Protein 4MZC (pdb70)

Sequence (106 aa):
EAVKKWVNKKIIEEEENIIIAVFAKKTECCPPYCIIKAISSILKGYNNLNSSHMMHHVENIEKKNPDMANNIQAYLKELTGKKSSVPRRIFINNKKDDVVGGCDDDLVKENDEGKKLKEERLQKLGLVN

GO terms:
  GO:0016209 antioxidant activity (F, IDA)
  GO:0019153 protein-disulfide reductase (glutathione) activity (F, IDA)

Structure (mmCIF, N/CA/C/O backbone):
data_4MZC
#
_entry.id   4MZC
#
_cell.length_a   47.971
_cell.length_b   47.971
_cell.length_c   82.473
_cell.angle_alpha   90.000
_cell.angle_beta   90.000
_cell.angle_gamma   120.000
#
_symmetry.space_group_name_H-M   'P 32 2 1'
#
loop_
_entity.id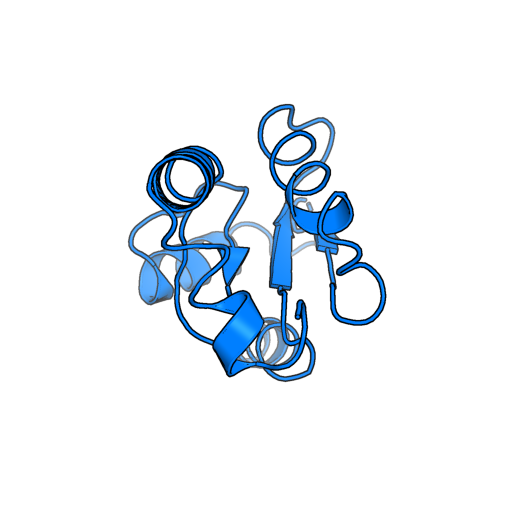
_entity.type
_entity.pdbx_description
1 polymer Glutaredoxin
2 non-polymer '3[N-MORPHOLINO]PROPANE SULFONIC ACID'
3 non-polymer (4S)-2-METHYL-2,4-PENTANEDIOL
4 water water
#
loop_
_atom_site.group_PDB
_atom_site.id
_atom_site.type_symbol
_atom_site.label_atom_id
_atom_site.label_alt_id
_atom_site.label_comp_id
_atom_site.label_asym_id
_atom_site.label_entity_id
_atom_site.label_seq_id
_atom_site.pdbx_PDB_ins_code
_atom_site.Cartn_x
_atom_site.Cartn_y
_atom_site.Cartn_z
_atom_site.occupancy
_atom_site.B_iso_or_equiv
_atom_site.auth_seq_id
_atom_site.auth_comp_id
_atom_site.auth_asym_id
_atom_site.auth_atom_id
_atom_site.pdbx_PDB_model_num
ATOM 1 N N . GLU A 1 6 ? 18.096 -28.648 -3.080 1.00 41.58 6 GLU A N 1
ATOM 2 C CA . GLU A 1 6 ? 19.301 -29.142 -3.730 1.00 26.21 6 GLU A CA 1
ATOM 3 C C . GLU A 1 6 ? 19.392 -28.551 -5.127 1.00 17.62 6 GLU A C 1
ATOM 4 O O . GLU A 1 6 ? 20.361 -27.859 -5.467 1.00 18.28 6 GLU A O 1
ATOM 7 N N . ALA A 1 7 ? 18.347 -28.751 -5.919 1.00 17.23 7 ALA A N 1
ATOM 8 C CA . ALA A 1 7 ? 18.345 -28.268 -7.289 1.00 16.98 7 ALA A CA 1
ATOM 9 C C . ALA A 1 7 ? 18.478 -26.755 -7.348 1.00 14.26 7 ALA A C 1
ATOM 10 O O . ALA A 1 7 ? 19.217 -26.239 -8.183 1.00 13.52 7 ALA A O 1
ATOM 17 N N . VAL A 1 8 ? 17.782 -26.040 -6.471 1.00 12.91 8 VAL A N 1
ATOM 18 C CA . VAL A 1 8 ? 17.854 -24.592 -6.490 1.00 11.37 8 VAL A CA 1
ATOM 19 C C . VAL A 1 8 ? 19.266 -24.124 -6.168 1.00 10.00 8 VAL A C 1
ATOM 20 O O . VAL A 1 8 ? 19.806 -23.253 -6.865 1.00 9.71 8 VAL A O 1
ATOM 33 N N . LYS A 1 9 ? 19.871 -24.665 -5.116 1.00 10.22 9 LYS A N 1
ATOM 34 C CA . LYS A 1 9 ? 21.222 -24.259 -4.763 1.00 10.17 9 LYS A CA 1
ATOM 35 C C . LYS A 1 9 ? 22.176 -24.542 -5.913 1.0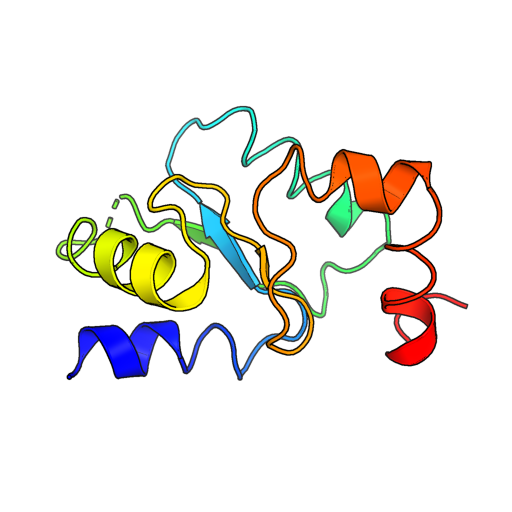0 10.20 9 LYS A C 1
ATOM 36 O O . LYS A 1 9 ? 23.028 -23.712 -6.228 1.00 10.24 9 LYS A O 1
ATOM 55 N N . LYS A 1 10 ? 22.060 -25.713 -6.534 1.00 10.90 10 LYS A N 1
ATOM 56 C CA . LYS A 1 10 ? 22.950 -26.045 -7.634 1.00 11.48 10 LYS A CA 1
ATOM 57 C C . LYS A 1 10 ? 22.818 -25.052 -8.786 1.00 10.99 10 LYS A C 1
ATOM 58 O O . LYS A 1 10 ? 23.816 -24.676 -9.399 1.00 11.79 10 LYS A O 1
ATOM 77 N N . TRP A 1 11 ? 21.593 -24.645 -9.079 1.00 10.90 11 TRP A N 1
ATOM 78 C CA . TRP A 1 11 ? 21.314 -23.732 -10.180 1.00 11.12 11 TRP A CA 1
ATOM 79 C C . TRP A 1 11 ? 21.879 -22.343 -9.892 1.00 9.63 11 TRP A C 1
ATOM 80 O O . TRP A 1 11 ? 22.491 -21.718 -10.758 1.00 10.38 11 TRP A O 1
ATOM 101 N N . VAL A 1 12 ? 21.695 -21.859 -8.668 1.00 8.33 12 VAL A N 1
ATOM 102 C CA . VAL A 1 12 ? 22.270 -20.580 -8.280 1.00 7.78 12 VAL A CA 1
ATOM 103 C C . VAL A 1 12 ? 23.796 -20.661 -8.328 1.00 7.77 12 VAL A C 1
ATOM 104 O O . VAL A 1 12 ? 24.467 -19.758 -8.831 1.00 8.03 12 VAL A O 1
ATOM 117 N N . ASN A 1 13 ? 24.353 -21.746 -7.800 1.00 8.45 13 ASN A N 1
ATOM 118 C CA . ASN A 1 13 ? 25.793 -21.900 -7.791 1.00 8.87 13 ASN A CA 1
ATOM 119 C C . ASN A 1 13 ? 26.362 -21.856 -9.201 1.00 8.93 13 ASN A C 1
ATOM 120 O O . ASN A 1 13 ? 27.401 -21.247 -9.435 1.00 8.98 13 ASN A O 1
ATOM 131 N N A LYS A 1 14 ? 25.712 -22.506 -10.155 0.58 9.75 14 LYS A N 1
ATOM 132 N N B LYS A 1 14 ? 25.690 -22.531 -10.125 0.42 9.44 14 LYS A N 1
ATOM 133 C CA A LYS A 1 14 ? 26.250 -22.525 -11.512 0.58 10.32 14 LYS A CA 1
ATOM 134 C CA B LYS A 1 14 ? 26.130 -22.554 -11.511 0.42 10.50 14 LYS A CA 1
ATOM 135 C C A LYS A 1 14 ? 26.259 -21.131 -12.142 0.58 9.55 14 LYS A C 1
ATOM 136 C C B LYS A 1 14 ? 26.308 -21.125 -12.000 0.42 9.18 14 LYS A C 1
ATOM 137 O O A LYS A 1 14 ? 27.134 -20.808 -12.945 0.58 9.34 14 LYS A O 1
ATOM 138 O O B LYS A 1 14 ? 27.357 -20.775 -12.541 0.42 8.01 14 LYS A O 1
ATOM 175 N N . ILE A 1 15 ? 25.286 -20.299 -11.800 1.00 8.35 15 ILE A N 1
ATOM 176 C CA . ILE A 1 15 ? 25.307 -18.930 -12.286 1.00 8.25 15 ILE A CA 1
ATOM 177 C C . ILE A 1 15 ? 26.498 -18.171 -11.701 1.00 7.74 15 ILE A C 1
ATOM 178 O O . ILE A 1 15 ? 27.200 -17.446 -12.403 1.00 8.65 15 ILE A O 1
ATOM 195 N N . ILE A 1 16 ? 26.725 -18.324 -10.407 1.00 7.45 16 ILE A N 1
ATOM 196 C CA . ILE A 1 16 ? 27.809 -17.617 -9.743 1.00 7.45 16 ILE A CA 1
ATOM 197 C C . ILE A 1 16 ? 29.175 -18.124 -10.218 1.00 8.07 16 ILE A C 1
ATOM 198 O O . ILE A 1 16 ? 30.127 -17.347 -10.346 1.00 8.75 16 ILE A O 1
ATOM 214 N N A GLU A 1 17 ? 29.242 -19.408 -10.588 0.46 8.35 17 GLU A N 1
ATOM 215 N N B GLU A 1 17 ? 29.298 -19.433 -10.357 0.54 8.61 17 GLU A N 1
ATOM 216 C CA A GLU A 1 17 ? 30.497 -20.033 -11.033 0.46 8.70 17 GLU A CA 1
ATOM 217 C CA B GLU A 1 17 ? 30.602 -20.020 -10.560 0.54 8.88 17 GLU A CA 1
ATOM 218 C C A GLU A 1 17 ? 30.824 -19.826 -12.514 0.46 7.89 17 GLU A C 1
ATOM 219 C C B GLU A 1 17 ? 30.971 -20.013 -12.035 0.54 9.64 17 GLU A C 1
ATOM 220 O O A GLU A 1 17 ? 32.003 -19.668 -12.867 0.46 10.98 17 GLU A O 1
ATOM 221 O O B GLU A 1 17 ? 32.124 -20.197 -12.381 0.54 12.20 17 GLU A O 1
ATOM 244 N N A GLU A 1 18 ? 29.822 -19.844 -13.383 0.46 6.95 18 GLU A N 1
ATOM 245 N N B GLU A 1 18 ? 30.012 -19.809 -12.925 0.54 7.95 18 GLU A N 1
ATOM 246 C CA A GLU A 1 18 ? 30.096 -19.717 -14.803 0.46 8.83 18 GLU A CA 1
ATOM 247 C CA B GLU A 1 18 ? 30.325 -19.843 -14.356 0.54 9.12 18 GLU A CA 1
ATOM 248 C C A GLU A 1 18 ? 30.477 -18.303 -15.132 0.46 9.60 18 GLU A C 1
ATOM 249 C C B GLU A 1 18 ? 30.384 -18.439 -15.041 0.54 10.20 18 GLU A C 1
ATOM 250 O O A GLU A 1 18 ? 31.125 -18.046 -16.144 0.46 9.90 18 GLU A O 1
ATOM 251 O O B GLU A 1 18 ? 30.721 -18.350 -16.231 0.54 11.90 18 GLU A O 1
ATOM 274 N N . ASN A 1 19 ? 30.081 -17.376 -14.279 1.00 8.74 19 ASN A N 1
ATOM 275 C CA . ASN A 1 19 ? 30.127 -15.979 -14.689 1.00 8.60 19 ASN A CA 1
ATOM 276 C C . ASN A 1 19 ? 30.911 -15.159 -13.700 1.00 8.61 19 ASN A C 1
ATOM 277 O O . ASN A 1 19 ? 30.554 -15.119 -12.520 1.00 11.16 19 ASN A O 1
ATOM 289 N N . ILE A 1 20 ? 31.969 -14.488 -14.138 1.00 6.65 20 ILE A N 1
ATOM 290 C CA . ILE A 1 20 ? 32.761 -13.741 -13.179 1.00 6.63 20 ILE A CA 1
ATOM 291 C C . ILE A 1 20 ? 31.878 -12.718 -12.451 1.00 6.57 20 ILE A C 1
ATOM 292 O O . ILE A 1 20 ? 31.972 -12.572 -11.238 1.00 7.82 20 ILE A O 1
ATOM 308 N N . ILE A 1 21 ? 31.050 -11.993 -13.192 1.00 6.43 21 ILE A N 1
ATOM 309 C CA A ILE A 1 21 ? 30.148 -10.996 -12.625 0.53 6.98 21 ILE A CA 1
ATOM 310 C CA B ILE A 1 21 ? 30.140 -11.070 -12.554 0.47 7.34 21 ILE A CA 1
ATOM 311 C C . ILE A 1 21 ? 28.738 -11.604 -12.677 1.00 6.52 21 ILE A C 1
ATOM 312 O O . ILE A 1 21 ? 28.212 -11.811 -13.767 1.00 7.99 21 ILE A O 1
ATOM 343 N N . ALA A 1 22 ? 28.140 -11.891 -11.520 1.00 6.24 22 ALA A N 1
ATOM 344 C CA . ALA A 1 22 ? 26.807 -12.490 -11.461 1.00 6.33 22 ALA A CA 1
ATOM 345 C C . ALA A 1 22 ? 25.894 -11.559 -10.689 1.00 5.63 22 ALA A C 1
ATOM 346 O O . ALA A 1 22 ? 26.197 -11.199 -9.551 1.00 6.38 22 ALA A O 1
ATOM 353 N N . VAL A 1 23 ? 24.784 -11.175 -11.318 1.00 5.52 23 VAL A N 1
ATOM 354 C CA . VAL A 1 23 ? 23.815 -10.290 -10.711 1.00 5.33 23 VAL A CA 1
ATOM 355 C C . VAL A 1 23 ? 22.463 -10.971 -10.723 1.00 5.15 23 VAL A C 1
ATOM 356 O O . VAL A 1 23 ? 21.963 -11.349 -11.773 1.00 6.74 23 VAL A O 1
ATOM 369 N N . PHE A 1 24 ? 21.863 -11.102 -9.547 1.00 4.75 24 PHE A N 1
ATOM 370 C CA . PHE A 1 24 ? 20.501 -11.581 -9.395 1.00 4.80 24 PHE A CA 1
ATOM 371 C C . PHE A 1 24 ? 19.609 -10.362 -9.236 1.00 5.01 24 PHE A C 1
ATOM 372 O O . PHE A 1 24 ? 19.879 -9.497 -8.398 1.00 5.89 24 PHE A O 1
ATOM 389 N N . ALA A 1 25 ? 18.564 -10.293 -10.058 1.00 5.24 25 ALA A N 1
ATOM 390 C CA . ALA A 1 25 ? 17.746 -9.105 -10.217 1.00 5.58 25 ALA A CA 1
ATOM 391 C C . ALA A 1 25 ? 16.264 -9.486 -10.244 1.00 6.24 25 ALA A C 1
ATOM 392 O O . ALA A 1 25 ? 15.909 -10.658 -10.208 1.00 6.58 25 ALA A O 1
ATOM 399 N N A LYS A 1 26 ? 15.403 -8.484 -10.336 0.49 7.75 26 LYS A N 1
ATOM 400 N N B LYS A 1 26 ? 15.395 -8.478 -10.258 0.51 7.70 26 LYS A N 1
ATOM 401 C CA A LYS A 1 26 ? 13.983 -8.734 -10.552 0.49 8.64 26 LYS A CA 1
ATOM 402 C CA B LYS A 1 26 ? 13.956 -8.697 -10.445 0.51 8.16 26 LYS A CA 1
ATOM 403 C C A LYS A 1 26 ? 13.440 -7.697 -11.494 0.49 8.33 26 LYS A C 1
ATOM 404 C C B LYS A 1 26 ? 13.462 -7.771 -11.549 0.51 8.15 26 LYS A C 1
ATOM 405 O O A LYS A 1 26 ? 14.145 -6.779 -11.885 0.49 9.89 26 LYS A O 1
ATOM 406 O O B LYS A 1 26 ? 14.233 -7.018 -12.133 0.51 9.85 26 LYS A O 1
ATOM 443 N N . THR A 1 27 ? 12.184 -7.851 -11.864 1.00 9.42 27 THR A N 1
ATOM 444 C CA . THR A 1 27 ? 11.581 -7.034 -12.887 1.00 9.92 27 THR A CA 1
ATOM 445 C C . THR A 1 27 ? 11.422 -5.602 -12.357 1.00 10.00 27 THR A C 1
ATOM 446 O O . THR A 1 27 ? 11.043 -5.399 -11.214 1.00 11.61 27 THR A O 1
ATOM 458 N N . GLU A 1 28 ? 11.690 -4.627 -13.202 1.00 12.27 28 GLU A N 1
ATOM 459 C CA . GLU A 1 28 ? 11.351 -3.234 -12.859 1.00 12.97 28 GLU A CA 1
ATOM 460 C C . GLU A 1 28 ? 11.898 -2.801 -11.482 1.00 10.92 28 GLU A C 1
ATOM 461 O O . GLU A 1 28 ? 11.176 -2.317 -10.619 1.00 12.61 28 GLU A O 1
ATOM 473 N N A CYS A 1 29 ? 13.201 -2.884 -11.307 0.64 10.44 29 CYS A N 1
ATOM 474 N N B CYS A 1 29 ? 13.139 -3.181 -11.193 0.36 10.15 29 CYS A N 1
ATOM 475 C CA A CYS A 1 29 ? 13.934 -2.754 -10.062 0.64 10.07 29 CYS A CA 1
ATOM 476 C CA B CYS A 1 29 ? 13.833 -2.692 -10.009 0.36 9.43 29 CYS A CA 1
ATOM 477 C C A CYS A 1 29 ? 14.988 -1.713 -10.302 0.64 8.30 29 CYS A C 1
ATOM 478 C C B CYS A 1 29 ? 14.880 -1.651 -10.388 0.36 7.35 29 CYS A C 1
ATOM 479 O O A CYS A 1 29 ? 16.005 -2.009 -10.882 0.64 8.50 29 CYS A O 1
ATOM 480 O O B CYS A 1 29 ? 15.805 -1.936 -11.148 0.36 7.01 29 CYS A O 1
ATOM 493 N N A PRO A 1 30 ? 14.728 -0.444 -9.853 0.64 7.43 30 PRO A N 1
ATOM 494 N N B PRO A 1 30 ? 14.781 -0.454 -9.902 0.36 7.86 30 PRO A N 1
ATOM 495 C CA A PRO A 1 30 ? 15.665 0.649 -10.137 0.64 7.80 30 PRO A CA 1
ATOM 496 C CA B PRO A 1 30 ? 15.753 0.567 -10.307 0.36 7.10 30 PRO A CA 1
ATOM 497 C C A PRO A 1 30 ? 17.092 0.364 -9.677 0.64 6.3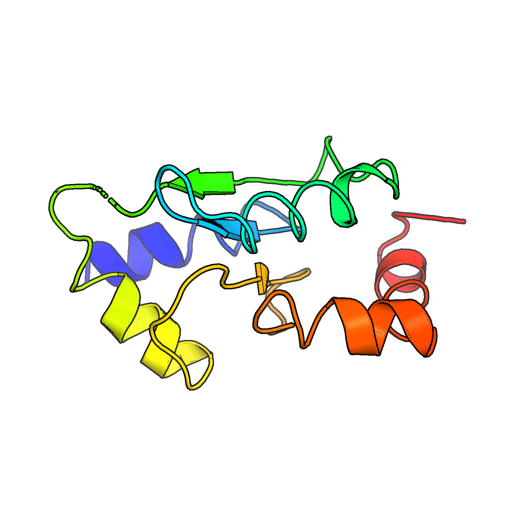1 30 PRO A C 1
ATOM 498 C C B PRO A 1 30 ? 17.136 0.382 -9.681 0.36 6.33 30 PRO A C 1
ATOM 499 O O A PRO A 1 30 ? 18.048 0.666 -10.390 0.64 6.54 30 PRO A O 1
ATOM 500 O O B PRO A 1 30 ? 18.112 0.789 -10.307 0.36 6.80 30 PRO A O 1
ATOM 521 N N . TYR A 1 31 ? 17.256 -0.196 -8.488 1.00 5.90 31 TYR A N 1
ATOM 522 C CA . TYR A 1 31 ? 18.602 -0.439 -7.981 1.00 5.68 31 TYR A CA 1
ATOM 523 C C . TYR A 1 31 ? 19.284 -1.588 -8.718 1.00 5.51 31 TYR A C 1
ATOM 524 O O . TYR A 1 31 ? 20.511 -1.595 -8.835 1.00 5.93 31 TYR A O 1
ATOM 543 N N . CYS A 1 32 ? 18.513 -2.552 -9.221 1.00 5.71 32 CYS A N 1
ATOM 544 C CA . CYS A 1 32 ? 19.087 -3.559 -10.108 1.00 6.01 32 CYS A CA 1
ATOM 545 C C . CYS A 1 32 ? 19.628 -2.892 -11.368 1.00 5.85 32 CYS A C 1
ATOM 546 O O . CYS A 1 32 ? 20.742 -3.158 -11.798 1.00 6.44 32 CYS A O 1
ATOM 553 N N . ILE A 1 33 ? 18.793 -2.047 -11.976 1.00 6.21 33 ILE A N 1
ATOM 554 C CA A ILE A 1 33 ? 19.162 -1.388 -13.214 0.64 6.57 33 ILE A CA 1
ATOM 555 C CA B ILE A 1 33 ? 19.136 -1.324 -13.198 0.36 6.51 33 ILE A CA 1
ATOM 556 C C . ILE A 1 33 ? 20.408 -0.510 -12.995 1.00 6.29 33 ILE A C 1
ATOM 557 O O . ILE A 1 33 ? 21.332 -0.537 -13.807 1.00 7.03 33 ILE A O 1
ATOM 588 N N . LYS A 1 34 ? 20.444 0.235 -11.897 1.00 5.85 34 LYS A N 1
ATOM 589 C CA . LYS A 1 34 ? 21.591 1.077 -11.601 1.00 5.88 34 LYS A CA 1
ATOM 590 C C . LYS A 1 34 ? 22.851 0.230 -11.445 1.00 5.68 34 LYS A C 1
ATOM 591 O O . LYS A 1 34 ? 23.895 0.556 -11.997 1.00 6.13 34 LYS A O 1
ATOM 610 N N . ALA A 1 35 ? 22.769 -0.853 -10.677 1.00 5.54 35 ALA A N 1
ATOM 611 C CA . ALA A 1 35 ? 23.947 -1.679 -10.445 1.00 5.78 35 ALA A CA 1
ATOM 612 C C . ALA A 1 35 ? 24.470 -2.262 -11.756 1.00 5.72 35 ALA A C 1
ATOM 613 O O . ALA A 1 35 ? 25.676 -2.272 -12.009 1.00 6.30 35 ALA A O 1
ATOM 620 N N . ILE A 1 36 ? 23.557 -2.773 -12.575 1.00 6.08 36 ILE A N 1
ATOM 621 C CA . ILE A 1 36 ? 23.938 -3.369 -13.839 1.00 6.46 36 ILE A CA 1
ATOM 622 C C . ILE A 1 36 ? 24.588 -2.325 -14.733 1.00 6.58 36 ILE A C 1
ATOM 623 O O . ILE A 1 36 ? 25.594 -2.604 -15.397 1.00 7.19 36 ILE A O 1
ATOM 639 N N . SER A 1 37 ? 24.043 -1.113 -14.735 1.00 6.52 37 SER A N 1
ATOM 640 C CA A SER A 1 37 ? 24.619 -0.079 -15.559 0.46 6.84 37 SER A CA 1
ATOM 641 C CA B SER A 1 37 ? 24.574 -0.008 -15.533 0.54 6.91 37 SER A CA 1
ATOM 642 C C . SER A 1 37 ? 25.988 0.359 -15.084 1.00 6.67 37 SER A C 1
ATOM 643 O O . SER A 1 37 ? 26.869 0.612 -15.906 1.00 7.25 37 SER A O 1
ATOM 658 N N . ILE A 1 38 ? 26.210 0.425 -13.780 1.00 6.31 38 ILE A N 1
ATOM 659 C CA . ILE A 1 38 ? 27.537 0.728 -13.267 1.00 6.61 38 ILE A CA 1
ATOM 660 C C . ILE A 1 38 ? 28.530 -0.330 -13.750 1.00 6.70 38 ILE A C 1
ATOM 661 O O . ILE A 1 38 ? 29.630 -0.019 -14.203 1.00 7.64 38 ILE A O 1
ATOM 677 N N . LEU A 1 39 ? 28.152 -1.603 -13.631 1.00 6.39 39 LEU A N 1
ATOM 678 C CA . LEU A 1 39 ? 29.035 -2.683 -14.034 1.00 6.67 39 LEU A CA 1
ATOM 679 C C . LEU A 1 39 ? 29.307 -2.663 -15.540 1.00 6.87 39 LEU A C 1
ATOM 680 O O . LEU A 1 39 ? 30.449 -2.829 -15.982 1.00 7.46 39 LEU A O 1
ATOM 696 N N . LYS A 1 40 ? 28.270 -2.435 -16.341 1.00 7.32 40 LYS A N 1
ATOM 697 C CA . LYS A 1 40 ? 28.481 -2.330 -17.771 1.00 8.31 40 LYS A CA 1
ATOM 698 C C . LYS A 1 40 ? 29.361 -1.129 -18.120 1.00 9.23 40 LYS A C 1
ATOM 699 O O . LYS A 1 40 ? 30.055 -1.144 -19.138 1.00 10.48 40 LYS A O 1
ATOM 718 N N . GLY A 1 41 ? 29.357 -0.096 -17.282 1.00 8.96 41 GLY A N 1
ATOM 719 C CA . GLY A 1 41 ? 30.209 1.061 -17.479 1.00 10.55 41 GLY A CA 1
ATOM 720 C C . GLY A 1 41 ? 31.688 0.744 -17.400 1.00 10.95 41 GLY A C 1
ATOM 721 O O . GLY A 1 41 ? 32.513 1.485 -17.931 1.00 15.25 41 GLY A O 1
ATOM 725 N N . TYR A 1 42 ? 32.028 -0.348 -16.734 1.00 9.18 42 TYR A N 1
ATOM 726 C CA . TYR A 1 42 ? 33.387 -0.853 -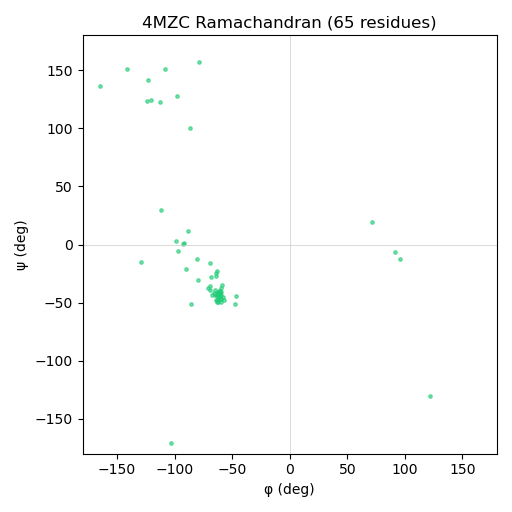16.707 1.00 9.20 42 TYR A CA 1
ATOM 727 C C . TYR A 1 42 ? 33.658 -1.816 -17.868 1.00 10.01 42 TYR A C 1
ATOM 728 O O . TYR A 1 42 ? 34.685 -2.490 -17.884 1.00 11.52 42 TYR A O 1
ATOM 746 N N . ASN A 1 43 ? 32.745 -1.868 -18.836 1.00 9.74 43 ASN A N 1
ATOM 747 C CA A ASN A 1 43 ? 32.892 -2.723 -20.012 0.44 11.27 43 ASN A CA 1
ATOM 748 C CA B ASN A 1 43 ? 32.879 -2.727 -20.017 0.56 11.28 43 ASN A CA 1
ATOM 749 C C . ASN A 1 43 ? 32.975 -4.198 -19.621 1.00 10.58 43 ASN A C 1
ATOM 750 O O . ASN A 1 43 ? 33.720 -4.968 -20.214 1.00 13.10 43 ASN A O 1
ATOM 771 N N . LEU A 1 44 ? 32.169 -4.579 -18.633 1.00 8.72 44 LEU A N 1
ATOM 772 C CA . LEU A 1 44 ? 32.183 -5.934 -18.094 1.00 8.41 44 LEU A CA 1
ATOM 773 C C . LEU A 1 44 ? 31.191 -6.868 -18.772 1.00 8.89 44 LEU A C 1
ATOM 774 O O . LEU A 1 44 ? 31.098 -8.022 -18.379 1.00 9.01 44 LEU A O 1
ATOM 790 N N . ASN A 1 45 ? 30.456 -6.379 -19.765 1.00 9.74 45 ASN A N 1
ATOM 791 C CA . ASN A 1 45 ? 29.381 -7.133 -20.367 1.00 10.69 45 ASN A CA 1
ATOM 792 C C . ASN A 1 45 ? 29.763 -8.579 -20.696 1.00 9.72 45 ASN A C 1
ATOM 793 O O . ASN A 1 45 ? 28.982 -9.505 -20.448 1.00 10.39 45 ASN A O 1
ATOM 804 N N . SER A 1 46 ? 30.950 -8.766 -21.276 1.00 9.19 46 SER A N 1
ATOM 805 C CA A SER A 1 46 ? 31.352 -10.083 -21.734 0.60 9.79 46 SER A CA 1
ATOM 806 C CA B SER A 1 46 ? 31.440 -10.072 -21.723 0.40 9.32 46 SER A CA 1
ATOM 807 C C . SER A 1 46 ? 31.481 -11.108 -20.614 1.00 8.02 46 SER A C 1
ATOM 808 O O . SER A 1 46 ? 31.446 -12.302 -20.886 1.00 9.45 46 SER A O 1
ATOM 823 N N . HIS A 1 47 ? 31.618 -10.635 -19.379 1.00 6.92 47 HIS A N 1
ATOM 824 C CA . HIS A 1 47 ? 31.788 -11.495 -18.220 1.00 6.89 47 HIS A CA 1
ATOM 825 C C . HIS A 1 47 ? 30.672 -11.351 -17.208 1.00 6.68 47 HIS A C 1
ATOM 826 O O . HIS A 1 47 ? 30.841 -11.726 -16.059 1.00 8.04 47 HIS A O 1
ATOM 841 N N A MET A 1 48 ? 29.539 -10.777 -17.635 0.54 6.95 48 MET A N 1
ATOM 842 N N B MET A 1 48 ? 29.532 -10.874 -17.668 0.46 7.20 48 MET A N 1
ATOM 843 C CA A MET A 1 48 ? 28.348 -10.605 -16.794 0.54 6.69 48 MET A CA 1
ATOM 844 C CA B MET A 1 48 ? 28.451 -10.563 -16.783 0.46 7.98 48 MET A CA 1
ATOM 845 C C A MET A 1 48 ? 27.229 -11.564 -17.152 0.54 6.24 48 MET A C 1
ATOM 846 C C B MET A 1 48 ? 27.195 -11.313 -17.171 0.46 7.77 48 MET A C 1
ATOM 847 O O A MET A 1 48 ? 26.994 -11.883 -18.317 0.54 7.18 48 MET A O 1
ATOM 848 O O B MET A 1 48 ? 26.810 -11.380 -18.343 0.46 8.29 48 MET A O 1
ATOM 875 N N A HIS A 1 49 ? 26.504 -11.971 -16.115 0.54 6.89 49 HIS A N 1
ATOM 876 N N B HIS A 1 49 ? 26.555 -11.885 -16.161 0.46 7.34 49 HIS A N 1
ATOM 877 C CA A HIS A 1 49 ? 25.248 -12.683 -16.246 0.54 6.83 49 HIS A CA 1
ATOM 878 C CA B HIS A 1 49 ? 25.251 -12.468 -16.333 0.46 7.47 49 HIS A CA 1
ATOM 879 C C A HIS A 1 49 ? 24.232 -12.061 -15.299 0.54 6.21 49 HIS A C 1
ATOM 880 C C B HIS A 1 49 ? 24.294 -11.853 -15.336 0.46 6.26 49 HIS A C 1
ATOM 881 O O A HIS A 1 49 ? 24.490 -12.055 -14.097 0.54 6.25 49 HIS A O 1
ATOM 882 O O B HIS A 1 49 ? 24.634 -11.627 -14.172 0.46 6.25 49 HIS A O 1
ATOM 911 N N . VAL A 1 50 ? 23.109 -11.570 -15.839 1.00 6.18 50 VAL A N 1
ATOM 912 C CA . VAL A 1 50 ? 22.012 -11.050 -15.042 1.00 5.83 50 VAL A CA 1
ATOM 913 C C . VAL A 1 50 ? 20.878 -12.068 -15.088 1.00 6.01 50 VAL A C 1
ATOM 914 O O . VAL A 1 50 ? 20.415 -12.438 -16.172 1.00 7.65 50 VAL A O 1
ATOM 928 N N . GLU A 1 51 ? 20.452 -12.519 -13.920 1.00 6.09 51 GLU A N 1
ATOM 929 C CA . GLU A 1 51 ? 19.361 -13.475 -13.795 1.00 6.24 51 GLU A CA 1
ATOM 930 C C . GLU A 1 51 ? 18.178 -12.790 -13.142 1.00 6.01 51 GLU A C 1
ATOM 931 O O . GLU A 1 51 ? 18.294 -12.315 -12.016 1.00 6.54 51 GLU A O 1
ATOM 943 N N . ASN A 1 52 ? 17.027 -12.783 -13.821 1.00 6.37 52 ASN A N 1
ATOM 944 C CA . ASN A 1 52 ? 15.806 -12.249 -13.247 1.00 6.59 52 ASN A CA 1
ATOM 945 C C . ASN A 1 52 ? 15.118 -13.349 -12.443 1.00 6.25 52 ASN A C 1
ATOM 946 O O . ASN A 1 52 ? 14.500 -14.249 -13.006 1.00 7.59 52 ASN A O 1
ATOM 957 N N . ILE A 1 53 ? 15.297 -13.304 -11.130 1.00 5.73 53 ILE A N 1
ATOM 958 C CA . ILE A 1 53 ? 14.786 -14.344 -10.256 1.00 5.91 53 ILE A CA 1
ATOM 959 C C . ILE A 1 53 ? 13.3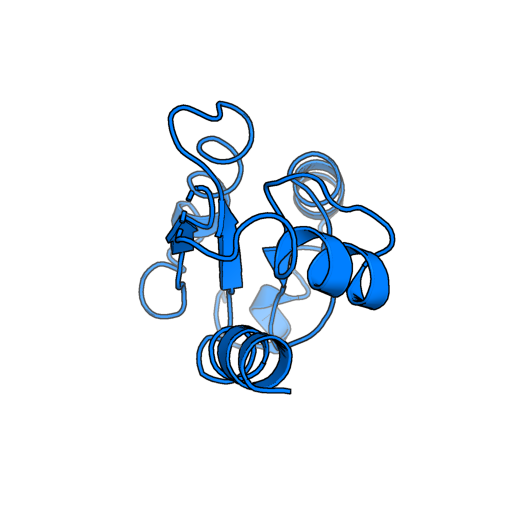09 -14.198 -9.922 1.00 6.16 53 ILE A C 1
ATOM 960 O O . ILE A 1 53 ? 12.717 -15.123 -9.371 1.00 6.70 53 ILE A O 1
ATOM 976 N N . GLU A 1 54 ? 12.714 -13.050 -10.234 1.00 6.62 54 GLU A N 1
ATOM 977 C CA . GLU A 1 54 ? 11.277 -12.902 -10.090 1.00 7.78 54 GLU A CA 1
ATOM 978 C C . GLU A 1 54 ? 10.548 -13.720 -11.146 1.00 7.94 54 GLU A C 1
ATOM 979 O O . GLU A 1 54 ? 9.489 -14.286 -10.879 1.00 9.74 54 GLU A O 1
ATOM 991 N N . LYS A 1 55 ? 11.106 -13.760 -12.349 0.79 6.98 55 LYS A N 1
ATOM 992 C CA B LYS A 1 55 ? 10.599 -14.584 -13.453 0.48 10.29 55 LYS A CA 1
ATOM 993 C CA C LYS A 1 55 ? 10.520 -14.561 -13.396 0.52 10.64 55 LYS A CA 1
ATOM 994 C C . LYS A 1 55 ? 11.101 -15.987 -13.280 0.85 8.07 55 LYS A C 1
ATOM 995 O O . LYS A 1 55 ? 11.906 -16.450 -14.079 0.79 8.56 55 LYS A O 1
ATOM 1032 N N . ASN A 1 56 ? 10.648 -16.656 -12.225 1.00 7.53 56 ASN A N 1
ATOM 1033 C CA . ASN A 1 56 ? 11.148 -17.960 -11.850 1.00 7.48 56 ASN A CA 1
ATOM 1034 C C . ASN A 1 56 ? 10.150 -18.553 -10.865 1.00 7.62 56 ASN A C 1
ATOM 1035 O O . ASN A 1 56 ? 9.741 -17.863 -9.935 1.00 9.27 56 ASN A O 1
ATOM 1046 N N . PRO A 1 57 ? 9.793 -19.835 -10.993 1.00 8.22 57 PRO A N 1
ATOM 1047 C CA . PRO A 1 57 ? 8.823 -20.403 -10.035 1.00 8.63 57 PRO A CA 1
ATOM 1048 C C . PRO A 1 57 ? 9.394 -20.540 -8.640 1.00 8.10 57 PRO A C 1
ATOM 1049 O O . PRO A 1 57 ? 8.630 -20.707 -7.684 1.00 11.30 57 PRO A O 1
ATOM 1060 N N . ASP A 1 58 ? 10.707 -20.468 -8.515 1.00 7.16 58 ASP A N 1
ATOM 1061 C CA . ASP A 1 58 ? 11.375 -20.716 -7.244 1.00 7.65 58 ASP A CA 1
ATOM 1062 C C . ASP A 1 58 ? 11.996 -19.453 -6.668 1.00 6.46 58 ASP A C 1
ATOM 1063 O O . ASP A 1 58 ? 12.965 -19.526 -5.931 1.00 6.16 58 ASP A O 1
ATOM 1072 N N . MET A 1 59 ? 11.417 -18.293 -6.953 1.00 6.94 59 MET A N 1
ATOM 1073 C CA . MET A 1 59 ? 11.948 -17.032 -6.456 1.00 6.10 59 MET A CA 1
ATOM 1074 C C . MET A 1 59 ? 12.268 -17.074 -4.969 1.00 5.80 59 MET A C 1
ATOM 1075 O O . MET A 1 59 ? 13.352 -16.668 -4.564 1.00 5.77 59 MET A O 1
ATOM 1089 N N . ALA A 1 60 ? 11.330 -17.508 -4.131 1.00 6.33 60 ALA A N 1
ATOM 1090 C CA . ALA A 1 60 ? 11.564 -17.468 -2.696 1.00 6.28 60 ALA A CA 1
ATOM 1091 C C . ALA A 1 60 ? 12.725 -18.350 -2.297 1.00 5.61 60 ALA A C 1
ATOM 1092 O O . ALA A 1 60 ? 13.503 -18.006 -1.402 1.00 6.03 60 ALA A O 1
ATOM 1099 N N A ASN A 1 61 ? 12.850 -19.527 -2.902 0.53 5.70 61 ASN A N 1
ATOM 1100 N N B ASN A 1 61 ? 12.800 -19.531 -2.903 0.47 5.70 61 ASN A N 1
ATOM 1101 C CA A ASN A 1 61 ? 13.963 -20.422 -2.609 0.53 5.63 61 ASN A CA 1
ATOM 1102 C CA B ASN A 1 61 ? 13.915 -20.441 -2.667 0.47 5.75 61 ASN A CA 1
ATOM 1103 C C A ASN A 1 61 ? 15.297 -19.810 -3.017 0.53 5.10 61 ASN A C 1
ATOM 1104 C C B ASN A 1 61 ? 15.250 -19.790 -3.008 0.47 5.10 61 ASN A C 1
ATOM 1105 O O A ASN A 1 61 ? 16.299 -19.960 -2.318 0.53 5.69 61 ASN A O 1
ATOM 1106 O O B ASN A 1 61 ? 16.192 -19.833 -2.216 0.47 5.69 61 ASN A O 1
ATOM 1127 N N . ILE A 1 62 ? 15.314 -19.158 -4.175 1.00 5.14 62 ILE A N 1
ATOM 1128 C CA . ILE A 1 62 ? 16.508 -18.450 -4.601 1.00 5.37 62 ILE A CA 1
ATOM 1129 C C . ILE A 1 62 ? 16.843 -17.335 -3.659 1.00 5.25 62 ILE A C 1
ATOM 1130 O O . ILE A 1 62 ? 18.001 -17.193 -3.274 1.00 5.64 62 ILE A O 1
ATOM 1146 N N . GLN A 1 63 ? 15.878 -16.501 -3.265 1.00 5.13 63 GLN A N 1
ATOM 1147 C CA . GLN A 1 63 ? 16.132 -15.408 -2.328 1.00 5.58 63 GLN A CA 1
ATOM 1148 C C . GLN A 1 63 ? 16.642 -15.923 -0.997 1.00 5.34 63 GLN A C 1
ATOM 1149 O O . GLN A 1 63 ? 17.546 -15.332 -0.404 1.00 5.54 63 GLN A O 1
ATOM 1163 N N . ALA A 1 64 ? 16.058 -17.003 -0.495 1.00 5.42 64 ALA A N 1
ATOM 1164 C CA . ALA A 1 64 ? 16.507 -17.554 0.773 1.00 5.62 64 ALA A CA 1
ATOM 1165 C C . ALA A 1 64 ? 17.955 -18.018 0.664 1.00 5.49 64 ALA A C 1
ATOM 1166 O O . ALA A 1 64 ? 18.751 -17.797 1.575 1.00 6.15 64 ALA A O 1
ATOM 1173 N N . TYR A 1 65 ? 18.306 -18.664 -0.444 1.00 5.50 65 TYR A N 1
ATOM 1174 C CA . TYR A 1 65 ? 19.682 -19.100 -0.617 1.00 5.65 65 TYR A CA 1
ATOM 1175 C C . TYR A 1 65 ? 20.623 -17.902 -0.740 1.00 5.64 65 TYR A C 1
ATOM 1176 O O . TYR A 1 65 ? 21.711 -17.885 -0.154 1.00 6.04 65 TYR A O 1
ATOM 1194 N N . LEU A 1 66 ? 20.216 -16.884 -1.486 1.00 5.44 66 LEU A N 1
ATOM 1195 C CA . LEU A 1 66 ? 21.032 -15.680 -1.578 1.00 5.67 66 LEU A CA 1
ATOM 1196 C C . LEU A 1 66 ? 21.239 -15.064 -0.199 1.00 5.81 66 LEU A C 1
ATOM 1197 O O . LEU A 1 66 ? 22.317 -14.530 0.071 1.00 6.41 66 LEU A O 1
ATOM 1213 N N . LYS A 1 67 ? 20.249 -15.143 0.682 1.00 5.78 67 LYS A N 1
ATOM 1214 C CA . LYS A 1 67 ? 20.427 -14.646 2.032 1.00 6.23 67 LYS A CA 1
ATOM 1215 C C . LYS A 1 67 ? 21.403 -15.525 2.818 1.00 6.24 67 LYS A C 1
ATOM 1216 O O . LYS A 1 67 ? 22.226 -15.017 3.578 1.00 7.24 67 LYS A O 1
ATOM 1235 N N . GLU A 1 68 ? 21.341 -16.838 2.637 1.00 6.31 68 GLU A N 1
ATOM 1236 C CA . GLU A 1 68 ? 22.324 -17.712 3.269 1.00 6.69 68 GLU A CA 1
ATOM 1237 C C . GLU A 1 68 ? 23.740 -17.355 2.814 1.00 7.28 68 GLU A C 1
ATOM 1238 O O . GLU A 1 68 ? 24.679 -17.428 3.597 1.00 9.01 68 GLU A O 1
ATOM 1250 N N . LEU A 1 69 ? 23.902 -16.996 1.548 1.00 6.75 69 LEU A N 1
ATOM 1251 C CA . LEU A 1 69 ? 25.223 -16.690 1.002 1.00 7.43 69 LEU A CA 1
ATOM 1252 C C . LEU A 1 69 ? 25.716 -15.293 1.353 1.00 8.08 69 LEU A C 1
ATOM 1253 O O . LEU A 1 69 ? 26.917 -15.074 1.423 1.00 9.98 69 LEU A O 1
ATOM 1269 N N . THR A 1 70 ? 24.806 -14.339 1.511 1.00 7.50 70 THR A N 1
ATOM 1270 C CA . THR A 1 70 ? 25.181 -12.934 1.530 1.00 7.84 70 THR A CA 1
ATOM 1271 C C . THR A 1 70 ? 24.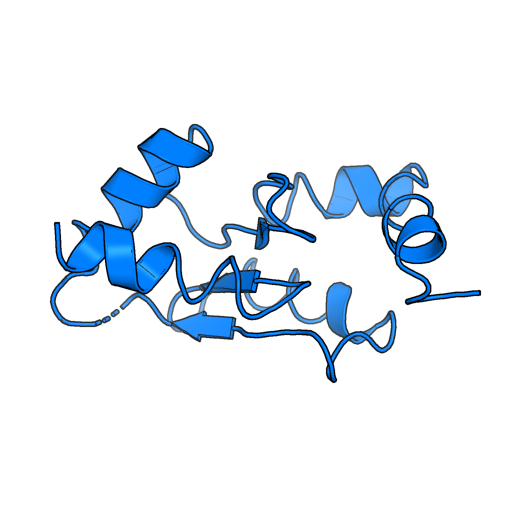663 -12.121 2.704 1.00 8.72 70 THR A C 1
ATOM 1272 O O . THR A 1 70 ? 25.113 -10.997 2.900 1.00 10.06 70 THR A O 1
ATOM 1283 N N . GLY A 1 71 ? 23.687 -12.642 3.435 1.00 8.37 71 GLY A N 1
ATOM 1284 C CA . GLY A 1 71 ? 23.067 -11.918 4.522 1.00 9.15 71 GLY A CA 1
ATOM 1285 C C . GLY A 1 71 ? 21.780 -11.176 4.190 1.00 8.39 71 GLY A C 1
ATOM 1286 O O . GLY A 1 71 ? 21.092 -10.741 5.109 1.00 9.74 71 GLY A O 1
ATOM 1290 N N . LYS A 1 72 ? 21.439 -11.030 2.912 1.00 7.53 72 LYS A N 1
ATOM 1291 C CA A LYS A 1 72 ? 20.204 -10.364 2.514 0.50 7.13 72 LYS A CA 1
ATOM 1292 C CA B LYS A 1 72 ? 20.201 -10.374 2.528 0.50 7.19 72 LYS A CA 1
ATOM 1293 C C . LYS A 1 72 ? 19.510 -11.177 1.442 1.00 6.43 72 LYS A C 1
ATOM 1294 O O . LYS A 1 72 ? 20.166 -11.805 0.613 1.00 6.70 72 LYS A O 1
ATOM 1331 N N . SER A 1 73 ? 18.182 -11.114 1.461 1.00 6.51 73 SER A N 1
ATOM 1332 C CA . SER A 1 73 ? 17.348 -11.773 0.478 1.00 6.66 73 SER A CA 1
ATOM 1333 C C . SER A 1 73 ? 16.900 -10.868 -0.662 1.00 6.67 73 SER A C 1
ATOM 1334 O O . SER A 1 73 ? 16.254 -11.338 -1.593 1.00 7.74 73 SER A O 1
ATOM 1342 N N . SER A 1 74 ? 17.212 -9.579 -0.573 1.00 7.14 74 SER A N 1
ATOM 1343 C CA . SER A 1 74 ? 16.785 -8.615 -1.559 1.00 7.32 74 SER A CA 1
ATOM 1344 C C . SER A 1 74 ? 17.651 -8.656 -2.810 1.00 6.59 74 SER A C 1
ATOM 1345 O O . SER A 1 74 ? 18.814 -9.070 -2.777 1.00 7.18 74 SER A O 1
ATOM 1353 N N . VAL A 1 75 ? 17.074 -8.175 -3.902 1.00 7.07 75 VAL A N 1
ATOM 1354 C CA . VAL A 1 75 ? 17.817 -7.941 -5.122 1.00 6.62 75 VAL A CA 1
ATOM 1355 C C . VAL A 1 75 ? 17.988 -6.439 -5.337 1.00 6.21 75 VAL A C 1
ATOM 1356 O O . VAL A 1 75 ? 17.167 -5.637 -4.903 1.00 7.91 75 VAL A O 1
ATOM 1369 N N . PRO A 1 76 ? 19.073 -6.046 -6.005 1.00 5.67 76 PRO A N 1
ATOM 1370 C CA . PRO A 1 76 ? 20.074 -6.924 -6.615 1.00 5.31 76 PRO A CA 1
ATOM 1371 C C . PRO A 1 76 ? 21.000 -7.574 -5.590 1.00 4.93 76 PRO A C 1
ATOM 1372 O O . PRO A 1 76 ? 21.257 -7.032 -4.514 1.00 5.58 76 PRO A O 1
ATOM 1383 N N A ARG A 1 77 ? 21.542 -8.719 -5.990 0.52 4.99 77 ARG A N 1
ATOM 1384 N N B ARG A 1 77 ? 21.543 -8.718 -5.991 0.48 4.99 77 ARG A N 1
ATOM 1385 C CA A ARG A 1 77 ? 22.579 -9.431 -5.232 0.52 4.91 77 ARG A CA 1
ATOM 1386 C CA B ARG A 1 77 ? 22.580 -9.433 -5.234 0.48 4.90 77 ARG A CA 1
ATOM 1387 C C A ARG A 1 77 ? 23.689 -9.710 -6.200 0.52 4.67 77 ARG A C 1
ATOM 1388 C C B ARG A 1 77 ? 23.690 -9.712 -6.200 0.48 4.67 77 ARG A C 1
ATOM 1389 O O . ARG A 1 77 ? 23.449 -10.255 -7.313 1.00 5.95 77 ARG A O 1
ATOM 1430 N N . ILE A 1 78 ? 24.896 -9.237 -5.871 1.00 4.59 78 ILE A N 1
ATOM 1431 C CA . ILE A 1 78 ? 26.017 -9.143 -6.801 1.00 4.86 78 ILE A CA 1
ATOM 1432 C C . ILE A 1 78 ? 27.201 -9.924 -6.265 1.00 4.76 78 ILE A C 1
ATOM 1433 O O . ILE A 1 78 ? 27.615 -9.737 -5.116 1.00 5.35 78 ILE A O 1
ATOM 1449 N N . PHE A 1 79 ? 27.753 -10.763 -7.135 1.00 5.08 79 PHE A N 1
ATOM 1450 C CA . PHE A 1 79 ? 28.949 -11.542 -6.873 1.00 5.33 79 PHE A CA 1
ATOM 1451 C C . PHE A 1 79 ? 29.981 -11.207 -7.943 1.00 5.42 79 PHE A C 1
ATOM 1452 O O . PHE A 1 79 ? 29.642 -11.055 -9.112 1.00 5.98 79 PHE A O 1
ATOM 1469 N N . ILE A 1 80 ? 31.242 -11.126 -7.521 1.00 5.66 80 ILE A N 1
ATOM 1470 C CA . ILE A 1 80 ? 32.355 -10.928 -8.442 1.00 6.03 80 ILE A CA 1
ATOM 1471 C C . ILE A 1 80 ? 33.389 -12.005 -8.127 1.00 6.57 80 ILE A C 1
ATOM 1472 O O . ILE A 1 80 ? 33.932 -12.059 -7.025 1.00 7.23 80 ILE A O 1
ATOM 1488 N N A ASN A 1 81 ? 33.565 -12.915 -9.103 0.51 7.30 81 ASN A N 1
ATOM 1489 N N B ASN A 1 81 ? 33.676 -12.850 -9.094 0.49 7.73 81 ASN A N 1
ATOM 1490 C CA A ASN A 1 81 ? 34.348 -14.174 -8.989 0.51 7.50 81 ASN A CA 1
ATOM 1491 C CA B ASN A 1 81 ? 34.650 -13.890 -8.850 0.49 7.72 81 ASN A CA 1
ATOM 1492 C C A ASN A 1 81 ? 34.052 -14.908 -7.689 0.51 7.53 81 ASN A C 1
ATOM 1493 C C B ASN A 1 81 ? 34.266 -14.782 -7.671 0.49 7.31 81 ASN A C 1
ATOM 1494 O O A ASN A 1 81 ? 34.967 -15.240 -6.942 0.51 8.02 81 ASN A O 1
ATOM 1495 O O B ASN A 1 81 ? 35.136 -15.295 -6.977 0.49 8.10 81 ASN A O 1
ATOM 1516 N N A LYS A 1 82 ? 32.814 -15.087 -7.446 0.51 7.58 82 LYS A N 1
ATOM 1517 N N B LYS A 1 82 ? 32.931 -15.018 -7.448 0.49 7.08 82 LYS A N 1
ATOM 1518 C CA A LYS A 1 82 ? 32.282 -15.821 -6.326 0.51 8.03 82 LYS A CA 1
ATOM 1519 C CA B LYS A 1 82 ? 32.331 -15.775 -6.339 0.49 8.21 82 LYS A CA 1
ATOM 1520 C C A LYS A 1 82 ? 32.319 -15.078 -5.007 0.51 7.96 82 LYS A C 1
ATOM 1521 C C B LYS A 1 82 ? 32.354 -15.013 -5.018 0.49 7.85 82 LYS A C 1
ATOM 1522 O O A LYS A 1 82 ? 31.738 -15.514 -4.037 0.51 9.23 82 LYS A O 1
ATOM 1523 O O B LYS A 1 82 ? 31.745 -15.492 -4.042 0.49 10.58 82 LYS A O 1
ATOM 1560 N N A ASP A 1 83 ? 32.950 -13.957 -4.938 0.51 7.19 83 ASP A N 1
ATOM 1561 N N B ASP A 1 83 ? 33.011 -13.820 -4.966 0.49 6.80 83 ASP A N 1
ATOM 1562 C CA A ASP A 1 83 ? 32.977 -13.149 -3.734 0.51 7.08 83 ASP A CA 1
ATOM 1563 C CA B ASP A 1 83 ? 33.027 -13.027 -3.743 0.49 7.10 83 ASP A CA 1
ATOM 1564 C C A ASP A 1 83 ? 31.709 -12.309 -3.679 0.51 6.00 83 ASP A C 1
ATOM 1565 C C B ASP A 1 83 ? 31.776 -12.174 -3.666 0.49 6.40 83 ASP A C 1
ATOM 1566 O O A ASP A 1 83 ? 31.175 -11.904 -4.708 0.51 6.48 83 ASP A O 1
ATOM 1567 O O B ASP A 1 83 ? 31.344 -11.584 -4.653 0.49 5.99 83 ASP A O 1
ATOM 1584 N N . VAL A 1 84 ? 31.221 -12.065 -2.476 1.00 6.60 84 VAL A N 1
ATOM 1585 C CA . VAL A 1 84 ? 30.019 -11.284 -2.296 1.00 6.49 84 VAL A CA 1
ATOM 1586 C C . VAL A 1 84 ? 30.345 -9.800 -2.311 1.00 6.25 84 VAL A C 1
ATOM 1587 O O . VAL A 1 84 ? 31.090 -9.307 -1.466 1.00 8.16 84 VAL A O 1
ATOM 1601 N N . VAL A 1 85 ? 29.765 -9.072 -3.257 1.00 6.09 85 VAL A N 1
ATOM 1602 C CA . VAL A 1 85 ? 29.766 -7.618 -3.207 1.00 6.24 85 VAL A CA 1
ATOM 1603 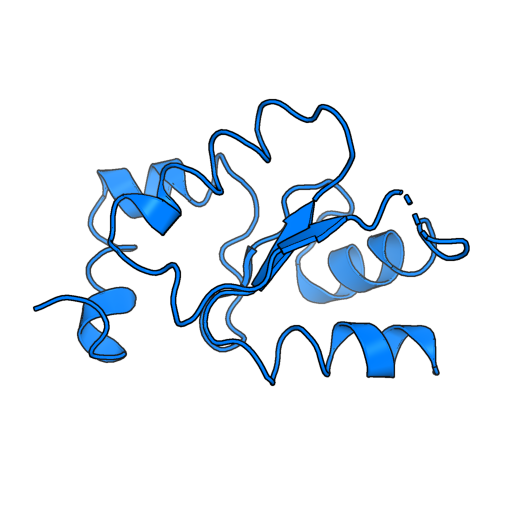C C . VAL A 1 85 ? 28.592 -7.157 -2.353 1.00 6.14 85 VAL A C 1
ATOM 1604 O O . VAL A 1 85 ? 28.755 -6.363 -1.417 1.00 7.71 85 VAL A O 1
ATOM 1617 N N . GLY A 1 86 ? 27.408 -7.673 -2.662 1.00 6.03 86 GLY A N 1
ATOM 1618 C CA . GLY A 1 86 ? 26.213 -7.344 -1.920 1.00 6.41 86 GLY A CA 1
ATOM 1619 C C . GLY A 1 86 ? 25.177 -6.748 -2.839 1.00 5.46 86 GLY A C 1
ATOM 1620 O O . GLY A 1 86 ? 24.868 -7.302 -3.886 1.00 6.84 86 GLY A O 1
ATOM 1624 N N . GLY A 1 87 ? 24.625 -5.607 -2.437 1.00 5.56 87 GLY A N 1
ATOM 1625 C CA . GLY A 1 87 ? 23.620 -4.935 -3.220 1.00 5.70 87 GLY A CA 1
ATOM 1626 C C . GLY A 1 87 ? 24.189 -3.738 -3.963 1.00 5.25 87 GLY A C 1
ATOM 1627 O O . GLY A 1 87 ? 25.401 -3.505 -4.014 1.00 5.51 87 GLY A O 1
ATOM 1631 N N . CYS A 1 88 ? 23.289 -2.957 -4.554 1.00 5.46 88 CYS A N 1
ATOM 1632 C CA . CYS A 1 88 ? 23.707 -1.779 -5.290 1.00 5.49 88 CYS A CA 1
ATOM 1633 C C . CYS A 1 88 ? 24.428 -0.783 -4.384 1.00 5.24 88 CYS A C 1
ATOM 1634 O O . CYS A 1 88 ? 25.425 -0.190 -4.794 1.00 5.67 88 CYS A O 1
ATOM 1642 N N . ASP A 1 89 ? 23.955 -0.597 -3.161 1.00 5.13 89 ASP A N 1
ATOM 1643 C CA . ASP A 1 89 ? 24.601 0.370 -2.282 1.00 5.30 89 ASP A CA 1
ATOM 1644 C C . ASP A 1 89 ? 26.031 -0.081 -1.948 1.00 5.42 89 ASP A C 1
ATOM 1645 O O . ASP A 1 89 ? 26.952 0.740 -1.886 1.00 5.75 89 ASP A O 1
ATOM 1654 N N . ASP A 1 90 ? 26.219 -1.379 -1.732 1.00 5.50 90 ASP A N 1
ATOM 1655 C CA A ASP A 1 90 ? 27.548 -1.926 -1.509 0.51 5.90 90 ASP A CA 1
ATOM 1656 C CA B ASP A 1 90 ? 27.556 -1.898 -1.519 0.49 5.85 90 ASP A CA 1
ATOM 1657 C C . ASP A 1 90 ? 28.436 -1.653 -2.733 1.00 5.73 90 ASP A C 1
ATOM 1658 O O . ASP A 1 90 ? 29.612 -1.310 -2.601 1.00 6.42 90 ASP A O 1
ATOM 1675 N N . LEU A 1 91 ? 27.873 -1.833 -3.925 1.00 5.68 91 LEU A N 1
ATOM 1676 C CA . LEU A 1 91 ? 28.604 -1.581 -5.156 1.00 5.92 91 LEU A CA 1
ATOM 1677 C C . LEU A 1 91 ? 29.001 -0.112 -5.269 1.00 6.04 91 LEU A C 1
ATOM 1678 O O . LEU A 1 91 ? 30.128 0.191 -5.671 1.00 6.49 91 LEU A O 1
ATOM 1694 N N . VAL A 1 92 ? 28.088 0.800 -4.951 1.00 5.99 92 VAL A N 1
ATOM 1695 C CA . VAL A 1 92 ? 28.381 2.224 -4.994 1.00 6.34 92 VAL A CA 1
ATOM 1696 C C . VAL A 1 92 ? 29.519 2.569 -4.035 1.00 6.26 92 VAL A C 1
ATOM 1697 O O . VAL A 1 92 ? 30.425 3.310 -4.389 1.00 6.72 92 VAL A O 1
ATOM 1710 N N . LYS A 1 93 ? 29.475 2.038 -2.821 1.00 6.52 93 LYS A N 1
ATOM 1711 C CA . LYS A 1 93 ? 30.548 2.277 -1.871 1.00 6.84 93 LYS A CA 1
ATOM 1712 C C . LYS A 1 93 ? 31.881 1.777 -2.430 1.00 6.95 93 LYS A C 1
ATOM 1713 O O . LYS A 1 93 ? 32.884 2.491 -2.418 1.00 7.83 93 LYS A O 1
ATOM 1732 N N . GLU A 1 94 ? 31.904 0.540 -2.922 1.00 6.78 94 GLU A N 1
ATOM 1733 C CA . GLU A 1 94 ? 33.135 -0.003 -3.478 1.00 7.33 94 GLU A CA 1
ATOM 1734 C C . GLU A 1 94 ? 33.617 0.819 -4.657 1.00 6.93 94 GLU A C 1
ATOM 1735 O O . GLU A 1 94 ? 34.820 1.043 -4.831 1.00 7.80 94 GLU A O 1
ATOM 1747 N N . ASN A 1 95 ? 32.689 1.234 -5.502 1.00 6.63 95 ASN A N 1
ATOM 1748 C CA . ASN A 1 95 ? 33.035 2.003 -6.682 1.00 7.01 95 ASN A CA 1
ATOM 1749 C C . ASN A 1 95 ? 33.667 3.328 -6.286 1.00 7.24 95 ASN A C 1
ATOM 1750 O O . ASN A 1 95 ? 34.742 3.693 -6.768 1.00 8.51 95 ASN A O 1
ATOM 1761 N N . ASP A 1 96 ? 33.018 4.044 -5.380 1.00 7.25 96 ASP A N 1
ATOM 1762 C CA . ASP A 1 96 ? 33.479 5.367 -5.011 1.00 8.01 96 ASP A CA 1
ATOM 1763 C C . ASP A 1 96 ? 34.793 5.330 -4.255 1.00 8.78 96 ASP A C 1
ATOM 1764 O O . ASP A 1 96 ? 35.555 6.287 -4.305 1.00 12.09 96 ASP A O 1
ATOM 1773 N N . GLU A 1 97 ? 35.060 4.242 -3.553 1.00 8.17 97 GLU A N 1
ATOM 1774 C CA . GLU A 1 97 ? 36.234 4.155 -2.693 1.00 9.09 97 GLU A CA 1
ATOM 1775 C C . GLU A 1 97 ? 37.398 3.420 -3.349 1.00 10.49 97 GLU A C 1
ATOM 1776 O O . GLU A 1 97 ? 38.429 3.251 -2.730 1.00 14.01 97 GLU A O 1
ATOM 1788 N N . GLY A 1 98 ? 37.245 3.007 -4.604 1.00 10.81 98 GLY A N 1
ATOM 1789 C CA . GLY A 1 98 ? 38.336 2.404 -5.349 1.00 12.49 98 GLY A CA 1
ATOM 1790 C C . GLY A 1 98 ? 38.425 0.892 -5.253 1.00 11.81 98 GLY A C 1
ATOM 1791 O O . GLY A 1 98 ? 39.254 0.284 -5.934 1.00 13.31 98 GLY A O 1
ATOM 1795 N N . LYS A 1 99 ? 37.603 0.281 -4.409 1.00 10.94 99 LYS A N 1
ATOM 1796 C CA A LYS A 1 99 ? 37.655 -1.159 -4.197 0.54 11.58 99 LYS A CA 1
ATOM 1797 C CA B LYS A 1 99 ? 37.664 -1.156 -4.200 0.46 11.53 99 LYS A CA 1
ATOM 1798 C C . LYS A 1 99 ? 37.153 -1.926 -5.413 1.00 10.30 99 LYS A C 1
ATOM 1799 O O . LYS A 1 99 ? 37.674 -2.983 -5.745 1.00 11.03 99 LYS A O 1
ATOM 1836 N N . LEU A 1 100 ? 36.133 -1.404 -6.080 1.00 9.33 100 LEU A N 1
ATOM 1837 C CA . LEU A 1 100 ? 35.623 -2.083 -7.260 1.00 8.55 100 LEU A CA 1
ATOM 1838 C C . LEU A 1 100 ? 36.690 -2.146 -8.346 1.00 8.82 100 LEU A C 1
ATOM 1839 O O . LEU A 1 100 ? 36.941 -3.206 -8.913 1.00 9.25 100 LEU A O 1
ATOM 1855 N N . LYS A 1 101 ? 37.340 -1.025 -8.627 1.00 10.25 101 LYS A N 1
ATOM 1856 C CA . LYS A 1 101 ? 38.365 -1.010 -9.655 1.00 11.52 101 LYS A CA 1
ATOM 1857 C C . LYS A 1 101 ? 39.475 -1.987 -9.281 1.00 11.34 101 LYS A C 1
ATOM 1858 O O . LYS A 1 101 ? 39.968 -2.707 -10.135 1.00 12.28 101 LYS A O 1
ATOM 1877 N N . GLU A 1 102 ? 39.865 -2.032 -8.010 1.00 12.76 102 GLU A N 1
ATOM 1878 C CA A GLU A 1 102 ? 40.891 -2.959 -7.545 0.52 15.10 102 GLU A CA 1
ATOM 1879 C CA B GLU A 1 102 ? 40.897 -2.954 -7.566 0.48 14.97 102 GLU A CA 1
ATOM 1880 C C . GLU A 1 102 ? 40.487 -4.409 -7.812 1.00 13.07 102 GLU A C 1
ATOM 1881 O O . GLU A 1 102 ? 41.291 -5.204 -8.298 1.00 13.96 102 GLU A O 1
ATOM 1904 N N . ARG A 1 103 ? 39.238 -4.766 -7.488 1.00 12.14 103 ARG A N 1
ATOM 1905 C CA . ARG A 1 103 ? 38.757 -6.131 -7.740 1.00 12.05 103 ARG A CA 1
ATOM 1906 C C . ARG A 1 103 ? 38.918 -6.442 -9.203 1.00 10.84 103 ARG A C 1
ATOM 1907 O O . ARG A 1 103 ? 39.374 -7.517 -9.583 1.00 12.53 103 ARG A O 1
ATOM 1928 N N . LEU A 1 104 ? 38.478 -5.515 -10.040 1.00 9.38 104 LEU A N 1
ATOM 1929 C CA . LEU A 1 104 ? 38.446 -5.766 -11.462 1.00 9.44 104 LEU A CA 1
ATOM 1930 C C . LEU A 1 104 ? 39.849 -5.832 -12.058 1.00 10.36 104 LEU A C 1
ATOM 1931 O O . LEU A 1 104 ? 40.105 -6.633 -12.952 1.00 11.64 104 LEU A O 1
ATOM 1947 N N . GLN A 1 105 ? 40.767 -5.022 -11.552 1.00 10.77 105 GLN A N 1
ATOM 1948 C CA . GLN A 1 105 ? 42.141 -5.070 -12.031 1.00 12.12 105 GLN A CA 1
ATOM 1949 C C . GLN A 1 105 ? 42.770 -6.428 -11.748 1.00 11.96 105 GLN A C 1
ATOM 1950 O O . GLN A 1 105 ? 43.477 -6.977 -12.591 1.00 12.43 105 GLN A O 1
ATOM 1964 N N . LYS A 1 106 ? 42.521 -6.972 -10.566 1.00 12.54 106 LYS A N 1
ATOM 1965 C CA . LYS A 1 106 ? 43.076 -8.268 -10.195 1.00 14.13 106 LYS A CA 1
ATOM 1966 C C . LYS A 1 106 ? 42.563 -9.400 -11.076 1.00 12.25 106 LYS A C 1
ATOM 1967 O O . LYS A 1 106 ? 43.229 -10.425 -11.229 1.00 15.46 106 LYS A O 1
ATOM 1986 N N . LEU A 1 107 ? 41.394 -9.202 -11.668 1.00 10.10 107 LEU A N 1
ATOM 1987 C CA . LEU A 1 107 ? 40.782 -10.180 -12.546 1.00 10.16 107 LEU A CA 1
ATOM 1988 C C . LEU A 1 107 ? 41.142 -9.949 -14.016 1.00 9.77 107 LEU A C 1
ATOM 1989 O O . LEU A 1 107 ? 40.701 -10.701 -14.883 1.00 11.51 107 LEU A O 1
ATOM 2005 N N . GLY A 1 108 ? 41.941 -8.920 -14.291 1.00 9.75 108 GLY A N 1
ATOM 2006 C CA . GLY A 1 108 ? 42.287 -8.584 -15.654 1.00 10.27 108 GLY A CA 1
ATOM 2007 C C . GLY A 1 108 ? 41.153 -7.992 -16.451 1.00 10.46 108 GLY A C 1
ATOM 2008 O O . GLY A 1 108 ? 41.204 -7.983 -17.678 1.00 12.49 108 GLY A O 1
ATOM 2012 N N . LEU A 1 109 ? 40.137 -7.481 -15.768 1.00 10.70 109 LEU A N 1
ATOM 2013 C CA . LEU A 1 109 ? 38.951 -6.976 -16.450 1.00 12.68 109 LEU A CA 1
ATOM 2014 C C . LEU A 1 109 ? 39.040 -5.510 -16.811 1.00 15.29 109 LEU A C 1
ATOM 2015 O O . LEU A 1 109 ? 38.317 -5.027 -17.684 1.00 22.11 109 LEU A O 1
ATOM 2031 N N . VAL A 1 110 ? 39.918 -4.799 -16.124 1.00 14.98 110 VAL A N 1
ATOM 2032 C CA . VAL A 1 110 ? 40.193 -3.414 -16.436 1.00 18.50 110 VAL A CA 1
ATOM 2033 C C . VAL A 1 110 ? 41.688 -3.229 -16.237 1.00 23.08 110 VAL A C 1
ATOM 2034 O O . VAL A 1 110 ? 42.302 -3.935 -15.433 1.00 21.64 110 VAL A O 1
ATOM 2047 N N . ASN A 1 111 ? 42.277 -2.303 -16.984 1.00 56.08 111 ASN A N 1
ATOM 2048 C CA . ASN A 1 111 ? 43.720 -2.081 -16.938 1.00 44.25 111 ASN A CA 1
ATOM 2049 C C . ASN A 1 111 ? 44.171 -1.441 -15.628 1.00 55.75 111 ASN A C 1
ATOM 2050 O O . ASN A 1 111 ? 45.299 -1.642 -15.176 1.00 64.22 111 ASN A O 1
#

Radius of gyration: 13.0 Å; Cα contacts (8 Å, |Δi|>4): 171; chains: 1; bounding box: 35×34×26 Å

Nearest PDB structures (foldseek):
  7dik-assembly1_A  TM=1.009E+00  e=3.886E-20  Plasmodium falciparum 3D7
  4i2u-assembly1_A  TM=9.277E-01  e=1.490E-10  Chlorella sorokiniana
  4i2t-assembly1_A  TM=9.272E-01  e=1.435E-09  Chlorella sorokiniana
  3ctg-assembly1_A  TM=8.845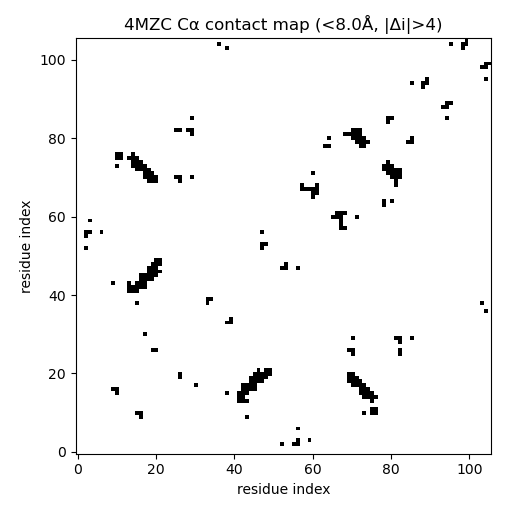E-01  e=6.781E-09  Saccharomyces cerevisiae
  3d5j-assembly2_B  TM=9.050E-01  e=7.234E-09  Saccharomyces cerevisiae

Foldseek 3Di:
DVLVVVVVCQPQVAQKEWEAAPPDVQSVVQVVVCCVLVRVVRYDYHHLNPDPCSVVNLVVLCVQAVGSDDGWIHGNNHTQGTSVSVVVCVVVVNVVVSCVVVVSHD

InterPro domains:
  IPR002109 Glutaredoxin [PF00462] (21-85)
  IPR011767 Glutaredoxin active site [PS00195] (23-39)
  IPR011899 Glutaredoxin, eukaryotic/virial [TIGR02180] (21-103)
  IPR014025 Glutaredoxin subgroup [PR00160] (21-39)
  IPR014025 Glutaredoxin subgroup [PR00160] (68-81)
  IPR014025 Glutaredoxin subgroup [PR00160] (82-95)
  IPR036249 Thioredoxin-like superfamily [SSF52833] (9-109)
  IPR047185 Glutaredoxin-1 [PTHR46185] (8-110)

Solvent-accessible surface area: 6019 Å² total; per-residue (Å²): 101,78,33,91,136,92,0,47,121,14,13,99,135,30,49,0,0,0,0,6,89,53,156,9,98,130,1,105,100,0,25,66,37,0,93,62,58,127,0,81,99,78,27,55,60,38,37,0,79,157,37,134,54,45,75,83,1,44,53,23,0,112,116,68,29,51,115,43,57,20,7,6,0,4,3,76,127,74,54,11,4,9,4,112,55,0,48,123,21,43,112,118,38,79,0,102,68,28,0,76,165,58,68,36,30,136

Secondary structure (DSSP, 8-state):
-HHHHHHHHHHHH-SEEEEE-TT-HHHHHHHHHHHHTT-GGGEEEEESSSSTTHHHHHHHHHHHHS---S-EEEETTEEEESHHHHHHHHHHTHHHHHHHHTTS--

B-factor: mean 13.3, std 10.14, range [4.59, 104.55]

Organism: Plasmodium falciparum (isolate 3D7) (NCBI:txid36329)

CATH classification: 3.40.30.10